Protein AF-A0A6N2RRQ9-F1 (afdb_monomer_lite)

Foldseek 3Di:
DDDPLLVVLLVVCVVVCNLVVAADPVVLVVQLVVLVVQCVVDPDPVSVVVSVVSSVSSVSNNLCSHLVDSVLSVQLVVLVVVLVVQQDCDADPVRHGDRDPPDHDDSVVSNVVSVVVVVD

Secondary structure (DSSP, 8-state):
----HHHHHHHHHHHTTHHHH---HHHHHHHHHHHHHHHTT-SSHHHHHHHHHHHHHHHHHHHHHHH--HHHHHHHHHHHHHHHHTS-S-B-TTSPBPP-TTS---HHHHHHHHHHHTT-

Radius of gyration: 16.6 Å; chains: 1; bounding box: 42×36×48 Å

pLDDT: mean 90.63, std 11.04, range [45.56, 98.56]

InterPro domains:
  IPR023292 NTP pyrophosphohydrolase-like domain superfamily [G3DSA:1.10.3420.10] (4-120)

Sequence (120 aa):
MELDIIKKVYEWNEQRGLLQKGYKKDLEASFISEELSEFLRSDNVVDDIDALIDSVIFQLGALSKILKSELAVKICFEAVLNANEQKGNKTDKSGKVIKDKSNFIEPQEVIKKVLQDKKG

Structure (mmCIF, N/CA/C/O backbone):
data_AF-A0A6N2RRQ9-F1
#
_entry.id   AF-A0A6N2RRQ9-F1
#
loop_
_atom_site.group_PDB
_atom_site.id
_atom_site.type_symbol
_atom_site.label_atom_id
_atom_site.label_alt_id
_atom_site.label_comp_id
_atom_site.label_asym_id
_atom_site.label_entity_id
_atom_site.label_seq_id
_atom_site.pdbx_PDB_ins_code
_atom_site.Cartn_x
_atom_site.Cartn_y
_atom_site.Cartn_z
_atom_site.occupancy
_atom_site.B_iso_or_equiv
_atom_site.auth_seq_id
_atom_site.auth_comp_id
_atom_site.auth_asym_id
_atom_site.auth_atom_id
_atom_site.pdbx_PDB_model_num
ATOM 1 N N . MET A 1 1 ? 6.534 21.413 -2.043 1.00 58.22 1 MET A N 1
ATOM 2 C CA . MET A 1 1 ? 5.476 20.772 -1.236 1.00 58.22 1 MET A CA 1
ATOM 3 C C . MET A 1 1 ? 5.856 19.311 -1.131 1.00 58.22 1 MET A C 1
ATOM 5 O O . MET A 1 1 ? 6.126 18.722 -2.167 1.00 58.22 1 MET A O 1
ATOM 9 N N . GLU A 1 2 ? 5.985 18.776 0.075 1.00 83.94 2 GLU A N 1
ATOM 10 C CA . GLU A 1 2 ? 6.338 17.370 0.296 1.00 83.94 2 GLU A CA 1
ATOM 11 C C . GLU A 1 2 ? 5.061 16.515 0.243 1.00 83.94 2 GLU A C 1
ATOM 13 O O . GLU A 1 2 ? 4.038 16.898 0.817 1.00 83.94 2 GLU A O 1
ATOM 18 N N . LEU A 1 3 ? 5.080 15.415 -0.515 1.00 89.62 3 LEU A N 1
ATOM 19 C CA . LEU A 1 3 ? 3.928 14.526 -0.681 1.00 89.62 3 LEU A CA 1
ATOM 20 C C . LEU A 1 3 ? 3.900 13.484 0.444 1.00 89.62 3 LEU A C 1
ATOM 22 O O . LEU A 1 3 ? 4.692 12.548 0.440 1.00 89.62 3 LEU A O 1
ATOM 26 N N . ASP A 1 4 ? 2.932 13.592 1.355 1.00 95.19 4 ASP A N 1
ATOM 27 C CA . ASP A 1 4 ? 2.594 12.515 2.296 1.00 95.19 4 ASP A CA 1
ATOM 28 C C . ASP A 1 4 ? 1.581 11.562 1.645 1.00 95.19 4 ASP A C 1
ATOM 30 O O . ASP A 1 4 ? 0.362 11.740 1.744 1.00 95.19 4 ASP A O 1
ATOM 34 N N . ILE A 1 5 ? 2.092 10.573 0.907 1.00 96.38 5 ILE A N 1
ATOM 35 C CA . ILE A 1 5 ? 1.258 9.653 0.123 1.00 96.38 5 ILE A CA 1
ATOM 36 C C . ILE A 1 5 ? 0.328 8.807 1.001 1.00 96.38 5 ILE A C 1
ATOM 38 O O . ILE A 1 5 ? -0.822 8.580 0.627 1.00 96.38 5 ILE A O 1
ATOM 42 N N . ILE A 1 6 ? 0.777 8.399 2.194 1.00 97.69 6 ILE A N 1
ATOM 43 C CA . ILE A 1 6 ? -0.039 7.599 3.117 1.00 97.69 6 ILE A CA 1
ATOM 44 C C . ILE A 1 6 ? -1.255 8.409 3.559 1.00 97.69 6 ILE A C 1
ATOM 46 O O . ILE A 1 6 ? -2.382 7.919 3.470 1.00 97.69 6 ILE A O 1
ATOM 50 N N . LYS A 1 7 ? -1.040 9.665 3.967 1.00 97.38 7 LYS A N 1
ATOM 51 C CA . LYS A 1 7 ? -2.132 10.573 4.319 1.00 97.38 7 LYS A CA 1
ATOM 52 C C . LYS A 1 7 ? -3.090 10.777 3.149 1.00 97.38 7 LYS A C 1
ATOM 54 O O . LYS A 1 7 ? -4.297 10.626 3.315 1.00 97.38 7 LYS A O 1
ATOM 59 N N . LYS A 1 8 ? -2.569 11.064 1.952 1.00 97.81 8 LYS A N 1
ATOM 60 C CA . LYS A 1 8 ? -3.401 11.320 0.766 1.00 97.81 8 LYS A CA 1
ATOM 61 C C . LYS A 1 8 ? -4.269 10.129 0.376 1.00 97.81 8 LYS A C 1
ATOM 63 O O . LYS A 1 8 ? -5.456 10.312 0.111 1.00 97.81 8 LYS A O 1
ATOM 68 N N . VAL A 1 9 ? -3.713 8.918 0.370 1.00 98.12 9 VAL A N 1
ATOM 69 C CA . VAL A 1 9 ? -4.480 7.708 0.041 1.00 98.12 9 VAL A CA 1
ATOM 70 C C . VAL A 1 9 ? -5.496 7.382 1.138 1.00 98.12 9 VAL A C 1
ATOM 72 O O . VAL A 1 9 ? -6.625 6.987 0.827 1.00 98.12 9 VAL A O 1
ATOM 75 N N . TYR A 1 10 ? -5.143 7.584 2.411 1.00 98.31 10 TYR A N 1
ATOM 76 C CA . TYR A 1 10 ? -6.076 7.404 3.522 1.00 98.31 10 TYR A CA 1
ATOM 77 C C . TYR A 1 10 ? -7.274 8.361 3.409 1.00 98.31 10 TYR A C 1
ATOM 79 O O . TYR A 1 10 ? -8.418 7.905 3.374 1.00 98.31 10 TYR A O 1
ATOM 87 N N . GLU A 1 11 ? -7.016 9.665 3.257 1.00 97.94 11 GLU A N 1
ATOM 88 C CA . GLU A 1 11 ? -8.043 10.700 3.070 1.00 97.94 11 GLU A CA 1
ATOM 89 C C . GLU A 1 11 ? -8.914 10.412 1.836 1.00 97.94 11 GLU A C 1
ATOM 91 O O . GLU A 1 11 ? -10.137 10.531 1.895 1.00 97.94 11 GLU A O 1
ATOM 96 N N . TRP A 1 12 ? -8.315 9.970 0.723 1.00 97.88 12 TRP A N 1
ATOM 97 C CA . TRP A 1 12 ? -9.047 9.619 -0.498 1.00 97.88 12 TRP A CA 1
ATOM 98 C C . TRP A 1 12 ? -10.045 8.473 -0.277 1.00 97.88 12 TRP A C 1
ATOM 100 O O . TRP A 1 12 ? -11.178 8.546 -0.771 1.00 97.88 12 TRP A O 1
ATOM 110 N N . ASN A 1 13 ? -9.651 7.445 0.488 1.00 98.25 13 ASN A N 1
ATOM 111 C CA . ASN A 1 13 ? -10.526 6.332 0.866 1.00 98.25 13 ASN A CA 1
ATOM 112 C C . ASN A 1 13 ? -11.620 6.775 1.848 1.00 98.25 13 ASN A C 1
ATOM 114 O O . ASN A 1 13 ? -12.770 6.347 1.716 1.00 98.25 13 ASN A O 1
ATOM 118 N N . GLU A 1 14 ? -11.279 7.619 2.823 1.00 97.75 14 GLU A N 1
ATOM 119 C CA . GLU A 1 14 ? -12.214 8.134 3.826 1.00 97.75 14 GLU A CA 1
ATOM 120 C C . GLU A 1 14 ? -13.312 8.992 3.188 1.00 97.75 14 GLU A C 1
ATOM 122 O O . GLU A 1 14 ? -14.498 8.714 3.368 1.00 97.75 14 GLU A O 1
ATOM 127 N N . GLN A 1 15 ? -12.928 9.964 2.358 1.00 98.00 15 GLN A N 1
ATOM 128 C CA . GLN A 1 15 ? -13.847 10.882 1.676 1.00 98.00 15 GLN A CA 1
ATOM 129 C C . GLN A 1 15 ? -14.845 10.166 0.752 1.00 98.00 15 GLN A C 1
ATOM 131 O O . GLN A 1 15 ? -15.931 10.678 0.495 1.00 98.00 15 GLN A O 1
ATOM 136 N N . ARG A 1 16 ? -14.496 8.973 0.252 1.00 97.25 16 ARG A N 1
ATOM 137 C CA . ARG A 1 16 ? -15.339 8.146 -0.634 1.00 97.25 16 ARG A CA 1
ATOM 138 C C . ARG A 1 16 ? -16.128 7.065 0.105 1.00 97.25 16 ARG A C 1
ATOM 140 O O . ARG A 1 16 ? -16.770 6.226 -0.531 1.00 97.25 16 ARG A O 1
ATOM 147 N N . GLY A 1 17 ? -16.065 7.039 1.436 1.00 97.12 17 GLY A N 1
ATOM 148 C CA . GLY A 1 17 ? -16.756 6.040 2.245 1.00 97.12 17 GLY A CA 1
ATOM 149 C C . GLY A 1 17 ? -16.203 4.616 2.080 1.00 97.12 17 GLY A C 1
ATOM 150 O O . GLY A 1 17 ? -16.910 3.638 2.337 1.00 97.12 17 GLY A O 1
ATOM 151 N N . LEU A 1 18 ? -14.968 4.460 1.586 1.00 96.75 18 LEU A N 1
ATOM 152 C CA . LEU A 1 18 ? -14.384 3.146 1.293 1.00 96.75 18 LEU A CA 1
ATOM 153 C C . LEU A 1 18 ? -13.903 2.437 2.563 1.00 96.75 18 LEU A C 1
ATOM 155 O O . LEU A 1 18 ? -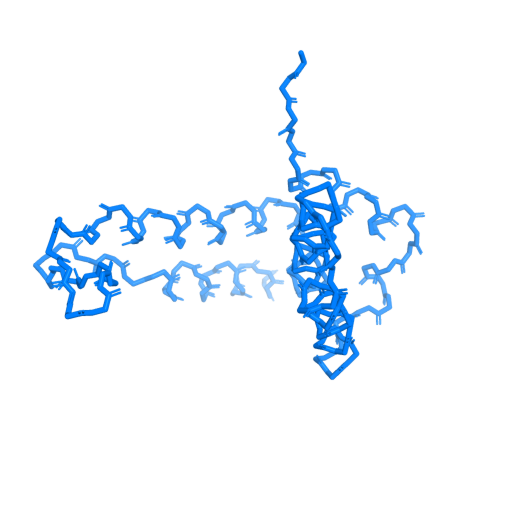13.965 1.210 2.636 1.00 96.75 18 LEU A O 1
ATOM 159 N N . LEU A 1 19 ? -13.500 3.186 3.594 1.00 96.31 19 LEU A N 1
ATOM 160 C CA . LEU A 1 19 ? -13.090 2.614 4.884 1.00 96.31 19 LEU A CA 1
ATOM 161 C C . LEU A 1 19 ? -14.247 1.872 5.582 1.00 96.31 19 LEU A C 1
ATOM 163 O O . LEU A 1 19 ? -14.039 0.855 6.249 1.00 96.31 19 LEU A O 1
ATOM 167 N N . GLN A 1 20 ? -15.478 2.356 5.400 1.00 93.94 20 GLN A N 1
ATOM 168 C CA . GLN A 1 20 ? -16.708 1.809 5.973 1.00 93.94 20 GLN A CA 1
ATOM 169 C C . GLN A 1 20 ? -17.170 0.554 5.227 1.00 93.94 20 GLN A C 1
ATOM 171 O O . GLN A 1 20 ? -17.693 -0.364 5.855 1.00 93.94 20 GLN A O 1
ATOM 176 N N . LYS A 1 21 ? -16.912 0.471 3.912 1.00 93.56 21 LYS A N 1
ATOM 177 C CA . LYS A 1 21 ? -17.144 -0.748 3.112 1.00 93.56 21 LYS A CA 1
ATOM 178 C C . LYS A 1 21 ? -16.267 -1.924 3.561 1.00 93.56 21 LYS A C 1
ATOM 180 O O . LYS A 1 21 ? -16.622 -3.075 3.308 1.00 93.56 21 LYS A O 1
ATOM 185 N N . GLY A 1 22 ? -15.176 -1.629 4.271 1.00 90.88 22 GLY A N 1
ATOM 186 C CA . GLY A 1 22 ? -14.295 -2.611 4.887 1.00 90.88 22 GLY A CA 1
ATOM 187 C C . GLY A 1 22 ? -13.338 -3.275 3.900 1.00 90.88 22 GLY A C 1
ATOM 188 O O . GLY A 1 22 ? -13.419 -3.094 2.689 1.00 90.88 22 GLY A O 1
ATOM 189 N N . TYR A 1 23 ? -12.404 -4.047 4.449 1.00 97.12 23 TYR A N 1
ATOM 190 C CA . TYR A 1 23 ? -11.429 -4.809 3.678 1.00 97.12 23 TYR A CA 1
ATOM 191 C C . TYR A 1 23 ? -12.031 -6.127 3.176 1.00 97.12 23 TYR A C 1
ATOM 193 O O . TYR A 1 23 ? -12.577 -6.903 3.963 1.00 97.12 23 TYR A O 1
ATOM 201 N N . LYS A 1 24 ? -11.884 -6.403 1.877 1.00 97.69 24 LYS A N 1
ATOM 202 C CA . LYS A 1 24 ? -12.230 -7.689 1.256 1.00 97.69 24 LYS A CA 1
ATOM 203 C C . LYS A 1 24 ? -11.033 -8.197 0.466 1.00 97.69 24 LYS A C 1
ATOM 205 O O . LYS A 1 24 ? -10.765 -7.688 -0.616 1.00 97.69 24 LYS A O 1
ATOM 210 N N . LYS A 1 25 ? -10.331 -9.197 1.006 1.00 97.88 25 LYS A N 1
ATOM 211 C CA . LYS A 1 25 ? -9.054 -9.692 0.467 1.00 97.88 25 LYS A CA 1
ATOM 212 C C . LYS A 1 25 ? -9.084 -9.937 -1.042 1.00 97.88 25 LYS A C 1
ATOM 214 O O . LYS A 1 25 ? -8.215 -9.424 -1.733 1.00 97.88 25 LYS A O 1
ATOM 219 N N . ASP A 1 26 ? -10.083 -10.666 -1.531 1.00 98.12 26 ASP A N 1
ATOM 220 C CA . ASP A 1 26 ? -10.157 -11.048 -2.947 1.00 98.12 26 ASP A CA 1
ATOM 221 C C . ASP A 1 26 ? -10.377 -9.836 -3.859 1.00 98.12 26 ASP A C 1
ATOM 223 O O . ASP A 1 26 ? -9.787 -9.750 -4.930 1.00 98.12 26 ASP A O 1
ATOM 227 N N . LEU A 1 27 ? -11.167 -8.859 -3.402 1.00 97.56 27 LEU A N 1
ATOM 228 C CA . LEU A 1 27 ? -11.432 -7.635 -4.152 1.00 97.56 27 LEU A CA 1
ATOM 229 C C . LEU A 1 27 ? -10.190 -6.736 -4.203 1.00 97.56 27 LEU A C 1
ATOM 231 O O . LEU A 1 27 ? -9.796 -6.295 -5.276 1.00 97.56 27 LEU A O 1
ATOM 235 N N . GLU A 1 28 ? -9.530 -6.513 -3.064 1.00 98.25 28 GLU A N 1
ATOM 236 C CA . GLU A 1 28 ? -8.296 -5.717 -3.038 1.00 98.25 28 GLU A CA 1
ATOM 237 C C . GLU A 1 28 ? -7.181 -6.386 -3.857 1.00 98.25 28 GLU A C 1
ATOM 239 O O . GLU A 1 28 ? -6.457 -5.711 -4.582 1.00 98.25 28 GLU A O 1
ATOM 244 N N . ALA A 1 29 ? -7.068 -7.718 -3.788 1.00 98.25 29 ALA A N 1
ATOM 245 C CA . ALA A 1 29 ? -6.121 -8.470 -4.604 1.00 98.25 29 ALA A CA 1
ATOM 246 C C . ALA A 1 29 ? -6.437 -8.360 -6.102 1.00 98.25 29 ALA A C 1
ATOM 248 O O . ALA A 1 29 ? -5.504 -8.297 -6.900 1.00 98.25 29 ALA A O 1
ATOM 249 N N . SER A 1 30 ? -7.720 -8.314 -6.482 1.00 98.44 30 SER A N 1
ATOM 250 C CA . SER A 1 30 ? -8.116 -8.141 -7.882 1.00 98.44 30 SER A CA 1
ATOM 251 C C . SER A 1 30 ? -7.686 -6.786 -8.443 1.00 98.44 30 SER A C 1
ATOM 253 O O . SER A 1 30 ? -7.074 -6.776 -9.502 1.00 98.44 30 SER A O 1
ATOM 255 N N . PHE A 1 31 ? -7.870 -5.690 -7.695 1.00 98.25 31 PHE A N 1
ATOM 256 C CA . PHE A 1 31 ? -7.412 -4.360 -8.120 1.00 98.25 31 PHE A CA 1
ATOM 257 C C . PHE A 1 31 ? -5.890 -4.312 -8.265 1.00 98.25 31 PHE A C 1
ATOM 259 O O . PHE A 1 31 ? -5.372 -3.927 -9.297 1.00 98.25 31 PHE A O 1
ATOM 266 N N . ILE A 1 32 ? -5.142 -4.822 -7.282 1.00 98.44 32 ILE A N 1
ATOM 267 C CA . ILE A 1 32 ? -3.670 -4.851 -7.366 1.00 98.44 32 ILE A CA 1
ATOM 268 C C . ILE A 1 32 ? -3.184 -5.716 -8.546 1.00 98.44 32 ILE A C 1
ATOM 270 O O . ILE A 1 32 ? -2.153 -5.423 -9.151 1.00 98.44 32 ILE A O 1
ATOM 274 N N . SER A 1 33 ? -3.909 -6.793 -8.865 1.00 98.38 33 SER A N 1
ATOM 275 C CA . SER A 1 33 ? -3.587 -7.661 -10.004 1.00 98.38 33 SER A CA 1
ATOM 276 C C . SER A 1 33 ? -3.909 -7.007 -11.349 1.00 98.38 33 SER A C 1
ATOM 278 O O . SER A 1 33 ? -3.234 -7.309 -12.330 1.00 98.38 33 SER A O 1
ATOM 280 N N . GLU A 1 34 ? -4.917 -6.135 -11.398 1.00 98.44 34 GLU A N 1
ATOM 281 C CA . GLU A 1 34 ? -5.242 -5.304 -12.560 1.00 98.44 34 GLU A CA 1
ATOM 282 C C . GLU A 1 34 ? -4.067 -4.375 -12.880 1.00 98.44 34 GLU A C 1
ATOM 284 O O . GLU A 1 34 ? -3.504 -4.500 -13.966 1.00 98.44 34 GLU A O 1
ATOM 289 N N . GLU A 1 35 ? -3.571 -3.619 -11.895 1.00 98.56 35 GLU A N 1
ATOM 290 C CA . GLU A 1 35 ? -2.410 -2.726 -12.072 1.00 98.56 35 GLU A CA 1
ATOM 291 C C . GLU A 1 3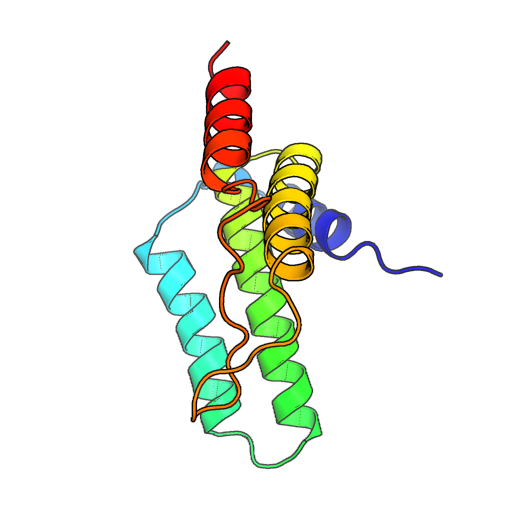5 ? -1.139 -3.479 -12.492 1.00 98.56 35 GLU A C 1
ATOM 293 O O . GLU A 1 35 ? -0.383 -3.050 -13.361 1.00 98.56 35 GLU A O 1
ATOM 298 N N . LEU A 1 36 ? -0.898 -4.664 -11.914 1.00 98.25 36 LEU A N 1
ATOM 299 C CA . LEU A 1 36 ? 0.225 -5.509 -12.331 1.00 98.25 36 LEU A CA 1
ATOM 300 C C . LEU A 1 36 ? 0.063 -5.991 -13.779 1.00 98.25 36 LEU A C 1
ATOM 302 O O . LEU A 1 36 ? 1.042 -6.099 -14.514 1.00 98.25 36 LEU A O 1
ATOM 306 N N . SER A 1 37 ? -1.161 -6.319 -14.187 1.00 98.44 37 SER A N 1
ATOM 307 C CA . SER A 1 37 ? -1.457 -6.721 -15.558 1.00 98.44 37 SER A CA 1
ATOM 308 C C . SER A 1 37 ? -1.245 -5.567 -16.534 1.00 98.44 37 SER A C 1
ATOM 310 O O . SER A 1 37 ? -0.787 -5.810 -17.647 1.00 98.44 37 SER A O 1
ATOM 312 N N . GLU A 1 38 ? -1.584 -4.337 -16.150 1.00 98.00 38 GLU A N 1
ATOM 313 C CA . GLU A 1 38 ? -1.302 -3.133 -16.940 1.00 98.00 38 GLU A CA 1
ATOM 314 C C . GLU A 1 38 ? 0.200 -2.889 -17.069 1.00 98.00 38 GLU A C 1
ATOM 316 O O . GLU A 1 38 ? 0.687 -2.768 -18.189 1.00 98.00 38 GLU A O 1
ATOM 321 N N . PHE A 1 39 ? 0.951 -2.986 -15.969 1.00 98.38 39 PHE A N 1
ATOM 322 C CA . PHE A 1 39 ? 2.413 -2.888 -15.990 1.00 98.38 39 PHE A CA 1
ATOM 323 C C . PHE A 1 39 ? 3.076 -3.938 -16.897 1.00 98.38 39 PHE A C 1
ATOM 325 O O . PHE A 1 39 ? 4.066 -3.665 -17.558 1.00 98.38 39 PHE A O 1
ATOM 332 N N . LEU A 1 40 ? 2.547 -5.161 -16.963 1.00 98.31 40 LEU A N 1
ATOM 333 C CA . LEU A 1 40 ? 3.095 -6.202 -17.845 1.00 98.31 40 LEU A CA 1
ATOM 334 C C . LEU A 1 40 ? 2.766 -5.989 -19.333 1.00 98.31 40 LEU A C 1
ATOM 336 O O . LEU A 1 40 ? 3.341 -6.673 -20.181 1.00 98.31 40 LEU A O 1
ATOM 340 N N . ARG A 1 41 ? 1.806 -5.112 -19.643 1.00 97.81 41 ARG A N 1
ATOM 341 C CA . ARG A 1 41 ? 1.299 -4.833 -20.996 1.00 97.81 41 ARG A CA 1
ATOM 342 C C . ARG A 1 41 ? 1.651 -3.426 -21.487 1.00 97.81 41 ARG A C 1
ATOM 344 O O . ARG A 1 41 ? 1.217 -3.071 -22.578 1.00 97.81 41 ARG A O 1
ATOM 351 N N . SER A 1 42 ? 2.374 -2.642 -20.696 1.00 97.06 42 SER A N 1
ATOM 352 C CA . SER A 1 42 ? 2.806 -1.290 -21.041 1.00 97.06 42 SER A CA 1
ATOM 353 C C . SER A 1 42 ? 3.711 -1.291 -22.278 1.00 97.06 42 SER A C 1
ATOM 355 O O . SER A 1 42 ? 4.535 -2.186 -22.483 1.00 97.06 42 SER A O 1
ATOM 357 N N . ASP A 1 43 ? 3.573 -0.256 -23.108 1.00 96.81 43 ASP A N 1
ATOM 358 C CA . ASP A 1 43 ? 4.374 -0.101 -24.330 1.00 96.81 43 ASP A CA 1
ATOM 359 C C . ASP A 1 43 ? 5.570 0.843 -24.125 1.00 96.81 43 ASP A C 1
ATOM 361 O O . ASP A 1 43 ? 6.478 0.915 -24.961 1.00 96.81 43 ASP A O 1
ATOM 365 N N . ASN A 1 44 ? 5.569 1.620 -23.037 1.00 97.56 44 ASN A N 1
ATOM 366 C CA . ASN A 1 44 ? 6.589 2.621 -22.760 1.00 97.56 44 ASN A CA 1
ATOM 367 C C . ASN A 1 44 ? 6.743 2.917 -21.255 1.00 97.56 44 ASN A C 1
ATOM 369 O O . ASN A 1 44 ? 5.905 2.569 -20.430 1.00 97.56 44 ASN A O 1
ATOM 373 N N . VAL A 1 45 ? 7.818 3.635 -20.917 1.00 98.25 45 VAL A N 1
ATOM 374 C CA . VAL A 1 45 ? 8.185 3.950 -19.526 1.00 98.25 45 VAL A CA 1
ATOM 375 C C . VAL A 1 45 ? 7.185 4.858 -18.802 1.00 98.25 45 VAL A C 1
ATOM 377 O O . VAL A 1 45 ? 7.156 4.876 -17.576 1.00 98.25 45 VAL A O 1
ATOM 380 N N . VAL A 1 46 ? 6.392 5.654 -19.525 1.00 98.38 46 VAL A N 1
ATOM 381 C CA . VAL A 1 46 ? 5.364 6.497 -18.897 1.00 98.38 46 VAL A CA 1
ATOM 382 C C . VAL A 1 46 ? 4.248 5.607 -18.363 1.00 98.38 46 VAL A C 1
ATOM 384 O O . VAL A 1 46 ? 3.878 5.750 -17.202 1.00 98.38 46 VAL A O 1
ATOM 387 N N . ASP A 1 47 ? 3.804 4.644 -19.168 1.00 98.12 47 ASP A N 1
ATOM 388 C CA . ASP A 1 47 ? 2.790 3.663 -18.773 1.00 98.12 47 ASP A CA 1
ATOM 389 C C . ASP A 1 47 ? 3.309 2.759 -17.638 1.00 98.12 47 ASP A C 1
ATOM 391 O O . ASP A 1 47 ? 2.567 2.438 -16.712 1.00 98.12 47 ASP A O 1
ATOM 395 N N . ASP A 1 48 ? 4.606 2.412 -17.651 1.00 98.50 48 ASP A N 1
ATOM 396 C CA . ASP A 1 48 ? 5.241 1.692 -16.537 1.00 98.50 48 ASP A CA 1
ATOM 397 C C . ASP A 1 48 ? 5.108 2.456 -15.216 1.00 98.50 48 ASP A C 1
ATOM 399 O O . ASP A 1 48 ? 4.770 1.885 -14.178 1.00 98.50 48 ASP A O 1
ATOM 403 N N . ILE A 1 49 ? 5.424 3.753 -15.244 1.00 98.50 49 ILE A N 1
ATOM 404 C CA . ILE A 1 49 ? 5.394 4.612 -14.059 1.00 98.50 49 ILE A CA 1
ATOM 405 C C . ILE A 1 49 ? 3.962 4.739 -13.531 1.00 98.50 49 ILE A C 1
ATOM 407 O O . ILE A 1 49 ? 3.771 4.668 -12.317 1.00 98.50 49 ILE A O 1
ATOM 411 N N . ASP A 1 50 ? 2.985 4.905 -14.422 1.00 98.38 50 ASP A N 1
ATOM 412 C CA . ASP A 1 50 ? 1.567 5.041 -14.079 1.00 98.38 50 ASP A CA 1
ATOM 413 C C . ASP A 1 50 ? 1.045 3.784 -13.368 1.00 98.38 50 ASP A C 1
ATOM 415 O O . ASP A 1 50 ? 0.679 3.847 -12.192 1.00 98.38 50 ASP A O 1
ATOM 419 N N . ALA A 1 51 ? 1.180 2.616 -14.003 1.00 98.38 51 ALA A N 1
ATOM 420 C CA . ALA A 1 51 ? 0.708 1.344 -13.454 1.00 98.38 51 ALA A CA 1
ATOM 421 C C . ALA A 1 51 ? 1.399 0.973 -12.125 1.00 98.38 51 ALA A C 1
ATOM 423 O O . ALA A 1 51 ? 0.784 0.431 -11.199 1.00 98.38 51 ALA A O 1
ATOM 424 N N . LEU A 1 52 ? 2.694 1.284 -11.977 1.00 98.44 52 LEU A N 1
ATOM 425 C CA . LEU A 1 52 ? 3.405 1.068 -10.712 1.00 98.44 52 LEU A CA 1
ATOM 426 C C . LEU A 1 52 ? 2.885 1.983 -9.595 1.00 98.44 52 LEU A C 1
ATOM 428 O O . LEU A 1 52 ? 2.749 1.531 -8.452 1.00 98.44 52 LEU A O 1
ATOM 432 N N . ILE A 1 53 ? 2.600 3.254 -9.895 1.00 98.19 53 ILE A N 1
ATOM 433 C CA . ILE A 1 53 ? 2.053 4.205 -8.919 1.00 98.19 53 ILE A CA 1
ATOM 434 C C . ILE A 1 53 ? 0.624 3.817 -8.533 1.00 98.19 53 ILE A C 1
ATOM 436 O O . ILE A 1 53 ? 0.316 3.796 -7.335 1.00 98.19 53 ILE A O 1
ATOM 440 N N . ASP A 1 54 ? -0.220 3.441 -9.491 1.00 98.25 54 ASP A N 1
ATOM 441 C CA . ASP A 1 54 ? -1.584 2.991 -9.213 1.00 98.25 54 ASP A CA 1
ATOM 442 C C . ASP A 1 54 ? -1.589 1.729 -8.348 1.00 98.25 54 ASP A C 1
ATOM 444 O O . ASP A 1 54 ? -2.294 1.664 -7.332 1.00 98.25 54 ASP A O 1
ATOM 448 N N . SER A 1 55 ? -0.676 0.786 -8.608 1.00 98.38 55 SER A N 1
ATOM 449 C CA . SER A 1 55 ? -0.484 -0.376 -7.735 1.00 98.38 55 SER A CA 1
ATOM 450 C C . SER A 1 55 ? -0.162 0.027 -6.290 1.00 98.38 55 SER A C 1
ATOM 452 O O . SER A 1 55 ? -0.733 -0.529 -5.344 1.00 98.38 55 SER A O 1
ATOM 454 N N . VAL A 1 56 ? 0.704 1.028 -6.083 1.00 98.12 56 VAL A N 1
ATOM 455 C CA . VAL A 1 56 ? 1.009 1.565 -4.743 1.00 98.12 56 VAL A CA 1
ATOM 456 C C . VAL A 1 56 ? -0.234 2.187 -4.100 1.00 98.12 56 VAL A C 1
ATOM 458 O O . VAL A 1 56 ? -0.487 1.953 -2.913 1.00 98.12 56 VAL A O 1
ATOM 461 N N . ILE A 1 57 ? -1.040 2.936 -4.857 1.00 98.19 57 ILE A N 1
ATOM 462 C CA . ILE A 1 57 ? -2.284 3.545 -4.367 1.00 98.19 57 ILE A CA 1
ATOM 463 C C . ILE A 1 57 ? -3.264 2.464 -3.890 1.00 98.19 57 ILE A C 1
ATOM 465 O O . ILE A 1 57 ? -3.791 2.572 -2.775 1.00 98.19 57 ILE A O 1
ATOM 469 N N . PHE A 1 58 ? -3.471 1.392 -4.659 1.00 98.25 58 PHE A N 1
ATOM 470 C CA . PHE A 1 58 ? -4.363 0.298 -4.258 1.00 98.25 58 PHE A CA 1
ATOM 471 C C . PHE A 1 58 ? -3.832 -0.495 -3.060 1.00 98.25 58 PHE A C 1
ATOM 473 O O . PHE A 1 58 ? -4.602 -0.822 -2.151 1.00 98.25 58 PHE A O 1
ATOM 480 N N . GLN A 1 59 ? -2.520 -0.731 -2.978 1.00 98.38 59 GLN A N 1
ATOM 481 C CA . GLN A 1 59 ? -1.896 -1.375 -1.817 1.00 98.38 59 GLN A CA 1
ATOM 482 C C . GLN A 1 59 ? -2.067 -0.539 -0.536 1.00 98.38 59 GLN A C 1
ATOM 484 O O . GLN A 1 59 ? -2.475 -1.063 0.507 1.00 98.38 59 GLN A O 1
ATOM 489 N N . LEU A 1 60 ? -1.825 0.774 -0.607 1.00 98.25 60 LEU A N 1
ATOM 490 C CA . LEU A 1 60 ? -2.046 1.699 0.510 1.00 98.25 60 LEU A CA 1
ATOM 491 C C . LEU A 1 60 ? -3.534 1.829 0.867 1.00 98.25 60 LEU A C 1
ATOM 493 O O . LEU A 1 60 ? -3.885 1.930 2.047 1.00 98.25 60 LEU A O 1
ATOM 497 N N . GLY A 1 61 ? -4.428 1.774 -0.122 1.00 98.00 61 GLY A N 1
ATOM 498 C CA . GLY A 1 61 ? -5.873 1.747 0.089 1.00 98.00 61 GLY A CA 1
ATOM 499 C C . GLY A 1 61 ? -6.325 0.491 0.837 1.00 98.00 61 GLY A C 1
ATOM 500 O O . GLY A 1 61 ? -7.093 0.582 1.798 1.00 98.00 61 GLY A O 1
ATOM 501 N N . ALA A 1 62 ? -5.799 -0.677 0.466 1.00 98.25 62 ALA A N 1
ATOM 502 C CA . ALA A 1 62 ? -6.057 -1.933 1.162 1.00 98.25 62 ALA A CA 1
ATOM 503 C C . ALA A 1 62 ? -5.571 -1.883 2.622 1.00 98.25 62 ALA A C 1
ATOM 505 O O . ALA A 1 62 ? -6.333 -2.214 3.535 1.00 98.25 62 ALA A O 1
ATOM 506 N N . LEU A 1 63 ? -4.348 -1.388 2.862 1.00 97.50 63 LEU A N 1
ATOM 507 C CA . LEU A 1 63 ? -3.816 -1.168 4.215 1.00 97.50 63 LEU A CA 1
ATOM 508 C C . LEU A 1 63 ? -4.704 -0.221 5.026 1.00 97.50 63 LEU A C 1
ATOM 510 O O . LEU A 1 63 ? -5.030 -0.514 6.177 1.00 97.50 63 LEU A O 1
ATOM 514 N N . SER A 1 64 ? -5.159 0.872 4.415 1.00 97.69 64 SER A N 1
ATOM 515 C CA . SER A 1 64 ? -6.052 1.846 5.049 1.00 97.69 64 SER A CA 1
ATOM 516 C C . SER A 1 64 ? -7.380 1.217 5.480 1.00 97.69 64 SER A C 1
ATOM 518 O O . SER A 1 64 ? -7.867 1.511 6.570 1.00 97.69 64 SER A O 1
ATOM 520 N N . LYS A 1 65 ? -7.952 0.298 4.690 1.00 97.44 65 LYS A N 1
ATOM 521 C CA . LYS A 1 65 ? -9.200 -0.414 5.034 1.00 97.44 65 LYS A CA 1
ATOM 522 C C . LYS A 1 65 ? -9.010 -1.471 6.125 1.00 97.44 65 LYS A C 1
ATOM 524 O O . LYS A 1 65 ? -9.924 -1.672 6.926 1.00 97.44 65 LYS A O 1
ATOM 529 N N . ILE A 1 66 ? -7.850 -2.134 6.170 1.00 96.25 66 ILE A N 1
ATOM 530 C CA . ILE A 1 66 ? -7.484 -3.070 7.249 1.00 96.25 66 ILE A CA 1
ATOM 531 C C . ILE A 1 66 ? -7.307 -2.299 8.558 1.00 96.25 66 ILE A C 1
ATOM 533 O O . ILE A 1 66 ? -7.879 -2.655 9.588 1.00 96.25 66 ILE A O 1
ATOM 537 N N . LEU A 1 67 ? -6.507 -1.234 8.510 1.00 95.75 67 LEU A N 1
ATOM 538 C CA . LEU A 1 67 ? -6.021 -0.543 9.695 1.00 95.75 67 LEU A CA 1
ATOM 539 C C . LEU A 1 67 ? -6.941 0.580 10.155 1.00 95.75 67 LEU A C 1
ATOM 541 O O . LEU A 1 67 ? -6.850 0.956 11.316 1.00 95.75 67 LEU A O 1
ATOM 545 N N . LYS A 1 68 ? -7.822 1.118 9.301 1.00 95.00 68 LYS A N 1
ATOM 546 C CA . LYS A 1 68 ? -8.789 2.194 9.606 1.00 95.00 68 LYS A CA 1
ATOM 547 C C . LYS A 1 68 ? -8.193 3.325 10.460 1.00 95.00 68 LYS A C 1
ATOM 549 O O . LYS A 1 68 ? -8.790 3.744 11.449 1.00 95.00 68 LYS A O 1
ATOM 554 N N . SER A 1 69 ? -6.940 3.681 10.190 1.00 95.81 69 SER A N 1
ATOM 555 C CA . SER A 1 69 ? -6.198 4.744 10.866 1.00 95.81 69 SER A CA 1
ATOM 556 C C . SER A 1 69 ? -4.947 5.064 10.057 1.00 95.81 69 SER A C 1
ATOM 558 O O . SER A 1 69 ? -4.107 4.187 9.859 1.00 95.81 69 SER A O 1
ATOM 560 N N . GLU A 1 70 ? -4.812 6.319 9.632 1.00 96.62 70 GLU A N 1
ATOM 561 C CA . GLU A 1 70 ? -3.615 6.832 8.956 1.00 96.62 70 GLU A CA 1
ATOM 562 C C . GLU A 1 70 ? -2.348 6.560 9.782 1.00 96.62 70 GLU A C 1
ATOM 564 O O . GLU A 1 70 ? -1.364 6.031 9.269 1.00 96.62 70 GLU A O 1
ATOM 569 N N . LEU A 1 71 ? -2.393 6.854 11.087 1.00 96.38 71 LEU A N 1
ATOM 570 C CA . LEU A 1 71 ? -1.265 6.646 11.995 1.00 96.38 71 LEU A CA 1
ATOM 571 C C . LEU A 1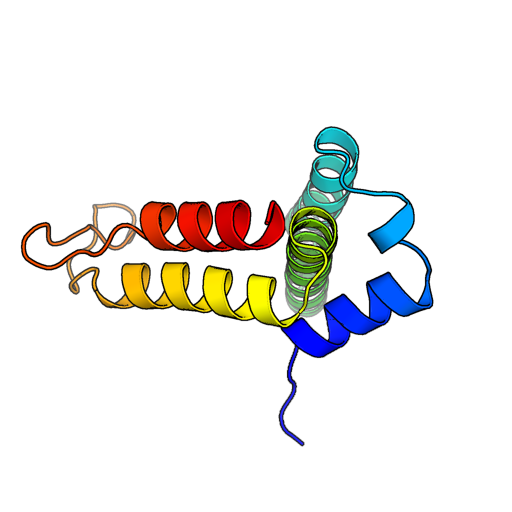 71 ? -0.860 5.169 12.074 1.00 96.38 71 LEU A C 1
ATOM 573 O O . LEU A 1 71 ? 0.324 4.852 12.017 1.00 96.38 71 LEU A O 1
ATOM 577 N N . ALA A 1 72 ? -1.830 4.256 12.157 1.00 96.44 72 ALA A N 1
ATOM 578 C CA . ALA A 1 72 ? -1.545 2.824 12.167 1.00 96.44 72 ALA A CA 1
ATOM 579 C C . ALA A 1 72 ? -0.886 2.358 10.857 1.00 96.44 72 ALA A C 1
ATOM 581 O O . ALA A 1 72 ? 0.023 1.527 10.902 1.00 96.44 72 ALA A O 1
ATOM 582 N N . VAL A 1 73 ? -1.310 2.902 9.704 1.00 97.06 73 VAL A N 1
ATOM 583 C CA . VAL A 1 73 ? -0.665 2.629 8.406 1.00 97.06 73 VAL A CA 1
ATOM 584 C C . VAL A 1 73 ? 0.789 3.096 8.440 1.00 97.06 73 VAL A C 1
ATOM 586 O O . VAL A 1 73 ? 1.670 2.300 8.124 1.00 97.06 73 VAL A O 1
ATOM 589 N N . LYS A 1 74 ? 1.049 4.331 8.892 1.00 97.12 74 LYS A N 1
ATOM 590 C CA . LYS A 1 74 ? 2.407 4.887 9.016 1.00 97.12 74 LYS A CA 1
ATOM 591 C C . LYS A 1 74 ? 3.304 4.027 9.907 1.00 97.12 74 LYS A C 1
ATOM 593 O O . LYS A 1 74 ? 4.373 3.627 9.461 1.00 97.12 74 LYS A O 1
ATOM 598 N N . ILE A 1 75 ? 2.834 3.653 11.100 1.00 95.44 75 ILE A N 1
ATOM 599 C CA . ILE A 1 75 ? 3.591 2.808 12.041 1.00 95.44 75 ILE A CA 1
ATOM 600 C C . ILE A 1 75 ? 3.933 1.448 11.419 1.00 95.44 75 ILE A C 1
ATOM 602 O O . ILE A 1 75 ? 5.062 0.978 11.538 1.00 95.44 75 ILE A O 1
ATOM 606 N N . CYS A 1 76 ? 2.976 0.798 10.746 1.00 95.50 76 CYS A N 1
ATOM 607 C CA . CYS A 1 76 ? 3.235 -0.496 10.110 1.00 95.50 76 CYS A CA 1
ATOM 608 C C . CYS A 1 76 ? 4.222 -0.369 8.942 1.00 95.50 76 CYS A C 1
ATOM 610 O O . CYS A 1 76 ? 5.086 -1.231 8.779 1.00 95.50 76 CYS A O 1
ATOM 612 N N . PHE A 1 77 ? 4.102 0.693 8.141 1.00 94.19 77 PHE A N 1
ATOM 613 C CA . PHE A 1 77 ? 4.994 0.953 7.014 1.00 94.19 77 PHE A CA 1
ATOM 614 C C . PHE A 1 77 ? 6.426 1.203 7.499 1.00 94.19 77 PHE A C 1
ATOM 616 O O . PHE A 1 77 ? 7.357 0.547 7.038 1.00 94.19 77 PHE A O 1
ATOM 623 N N . GLU A 1 78 ? 6.587 2.071 8.498 1.00 93.06 78 GLU A N 1
ATOM 624 C CA . GLU A 1 78 ? 7.869 2.374 9.133 1.00 93.06 78 GLU A CA 1
ATOM 625 C C . GLU A 1 78 ? 8.493 1.129 9.775 1.00 93.06 78 GLU A C 1
ATOM 627 O O . GLU A 1 78 ? 9.675 0.866 9.583 1.00 93.06 78 GLU A O 1
ATOM 632 N N . ALA A 1 79 ? 7.707 0.290 10.458 1.00 91.81 79 ALA A N 1
ATOM 633 C CA . ALA A 1 79 ? 8.215 -0.955 11.031 1.00 91.81 79 ALA A CA 1
ATOM 634 C C . ALA A 1 79 ? 8.804 -1.894 9.963 1.00 91.81 79 ALA A C 1
ATOM 636 O O . ALA A 1 79 ? 9.869 -2.480 10.168 1.00 91.81 79 ALA A O 1
ATOM 637 N N . VAL A 1 80 ? 8.128 -2.038 8.818 1.00 91.88 80 VAL A N 1
ATOM 638 C CA . VAL A 1 80 ? 8.609 -2.873 7.706 1.00 91.88 80 VAL A CA 1
ATOM 639 C C . VAL A 1 80 ? 9.826 -2.247 7.020 1.00 91.88 80 VAL A C 1
ATOM 641 O O . VAL A 1 80 ? 10.755 -2.980 6.675 1.00 91.88 80 VAL A O 1
ATOM 644 N N . LEU A 1 81 ? 9.855 -0.921 6.849 1.00 89.81 81 LEU A N 1
ATOM 645 C CA . LEU A 1 81 ? 11.018 -0.204 6.319 1.00 89.81 81 LEU A CA 1
ATOM 646 C C . LEU A 1 81 ? 12.235 -0.362 7.230 1.00 89.81 81 LEU A C 1
ATOM 648 O O . LEU A 1 81 ? 13.260 -0.849 6.767 1.00 89.81 81 LEU A O 1
ATOM 652 N N . ASN A 1 82 ? 12.097 -0.081 8.525 1.00 87.25 82 ASN A N 1
ATOM 653 C CA . ASN A 1 82 ? 13.173 -0.223 9.507 1.00 87.25 82 ASN A CA 1
ATOM 654 C C . ASN A 1 82 ? 13.716 -1.657 9.536 1.00 87.25 82 ASN A C 1
ATOM 656 O O . ASN A 1 82 ? 14.925 -1.874 9.584 1.00 87.25 82 ASN A O 1
ATOM 660 N N . ALA A 1 83 ? 12.834 -2.658 9.446 1.00 86.00 83 ALA A N 1
ATOM 661 C CA . ALA A 1 83 ? 13.257 -4.047 9.326 1.00 86.00 83 ALA A CA 1
ATOM 662 C C . ALA A 1 83 ? 14.036 -4.300 8.022 1.00 86.00 83 ALA A C 1
ATOM 664 O O . ALA A 1 83 ? 15.017 -5.037 8.025 1.00 86.00 83 ALA A O 1
ATOM 665 N N . ASN A 1 84 ? 13.634 -3.704 6.896 1.00 83.50 84 ASN A N 1
ATOM 666 C CA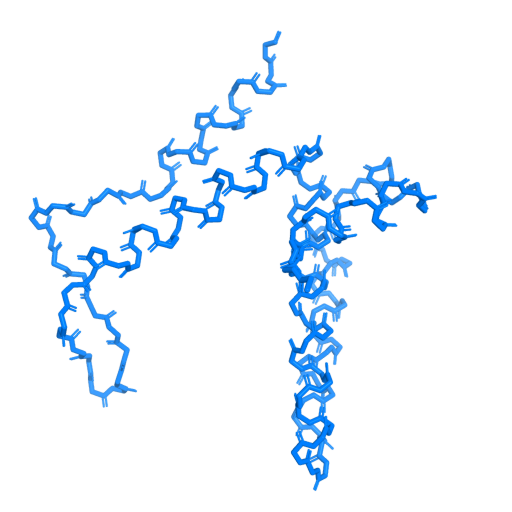 . ASN A 1 84 ? 14.375 -3.809 5.638 1.00 83.50 84 ASN A CA 1
ATOM 667 C C . ASN A 1 84 ? 15.739 -3.106 5.692 1.00 83.50 84 ASN A C 1
ATOM 669 O O . ASN A 1 84 ? 16.699 -3.682 5.195 1.00 83.50 84 ASN A O 1
ATOM 673 N N . GLU A 1 85 ? 15.845 -1.935 6.318 1.00 83.31 85 GLU A N 1
ATOM 674 C CA . GLU A 1 85 ? 17.107 -1.196 6.490 1.00 83.31 85 GLU A CA 1
ATOM 675 C C . GLU A 1 85 ? 18.100 -1.925 7.405 1.00 83.31 85 GLU A C 1
ATOM 677 O O . GLU A 1 85 ? 19.310 -1.845 7.212 1.00 83.31 85 GLU A O 1
ATOM 682 N N . GLN A 1 86 ? 17.601 -2.703 8.368 1.00 78.69 86 GLN A N 1
ATOM 683 C CA . GLN A 1 86 ? 18.427 -3.582 9.201 1.00 78.69 86 GLN A CA 1
ATOM 684 C C . GLN A 1 86 ? 18.964 -4.804 8.443 1.00 78.69 86 GLN A C 1
ATOM 686 O O . GLN A 1 86 ? 19.854 -5.499 8.944 1.00 78.69 86 GLN A O 1
ATOM 691 N N . LYS A 1 87 ? 18.442 -5.116 7.248 1.00 74.50 87 LYS A N 1
ATOM 692 C CA . LYS A 1 87 ? 19.042 -6.157 6.409 1.00 74.50 87 LYS A CA 1
ATOM 693 C C . LYS A 1 87 ? 20.373 -5.613 5.898 1.00 74.50 87 LYS A C 1
ATOM 695 O O . LYS A 1 87 ? 20.402 -4.650 5.143 1.00 74.50 87 LYS A O 1
ATOM 700 N N . GLY A 1 88 ? 21.476 -6.220 6.336 1.00 69.44 88 GLY A N 1
ATOM 701 C CA . GLY A 1 88 ? 22.812 -5.817 5.899 1.00 69.44 88 GLY A CA 1
ATOM 702 C C . GLY A 1 88 ? 22.992 -5.916 4.378 1.00 69.44 88 GLY A C 1
ATOM 703 O O . GLY A 1 88 ? 22.162 -6.463 3.666 1.00 69.44 88 GLY A O 1
ATOM 704 N N . ASN A 1 89 ? 24.134 -5.468 3.861 1.00 73.06 89 ASN A N 1
ATOM 705 C CA . ASN A 1 89 ? 24.361 -5.304 2.413 1.00 73.06 89 ASN A CA 1
ATOM 706 C C . ASN A 1 89 ? 24.547 -6.606 1.611 1.00 73.06 89 ASN A C 1
ATOM 708 O O . ASN A 1 89 ? 24.940 -6.569 0.445 1.00 73.06 89 ASN A O 1
ATOM 712 N N . LYS A 1 90 ? 24.337 -7.774 2.223 1.00 75.88 90 LYS A N 1
ATOM 713 C CA . LYS A 1 90 ? 24.488 -9.049 1.519 1.00 75.88 90 LYS A CA 1
ATOM 714 C C . LYS A 1 90 ? 23.252 -9.290 0.664 1.00 75.88 90 LYS A C 1
ATOM 716 O O . LYS A 1 90 ? 22.129 -9.192 1.151 1.00 75.88 90 LYS A O 1
ATOM 721 N N . THR A 1 91 ? 23.467 -9.664 -0.587 1.00 79.38 91 THR A N 1
ATOM 722 C CA . THR A 1 91 ? 22.415 -10.088 -1.510 1.00 79.38 91 THR A CA 1
ATOM 723 C C . THR A 1 91 ? 22.532 -11.580 -1.814 1.00 79.38 91 THR A C 1
ATOM 725 O O . THR A 1 91 ? 23.601 -12.179 -1.672 1.00 79.38 91 THR A O 1
ATOM 728 N N . ASP A 1 92 ? 21.421 -12.210 -2.194 1.00 79.75 92 ASP A N 1
ATOM 729 C CA . ASP A 1 92 ? 21.443 -13.540 -2.802 1.00 79.75 92 ASP A CA 1
ATOM 730 C C . ASP A 1 92 ? 21.816 -13.472 -4.297 1.00 79.75 92 ASP A C 1
ATOM 732 O O . ASP A 1 92 ? 22.073 -12.404 -4.855 1.00 79.75 92 ASP A O 1
ATOM 736 N N . LYS A 1 93 ? 21.835 -14.629 -4.971 1.00 85.06 93 LYS A N 1
ATOM 737 C CA . LYS A 1 93 ? 22.193 -14.735 -6.398 1.00 85.06 93 LYS A CA 1
ATOM 738 C C . LYS A 1 93 ? 21.256 -13.960 -7.341 1.00 85.06 93 LYS A C 1
ATOM 740 O O . LYS A 1 93 ? 21.622 -13.766 -8.493 1.00 85.06 93 LYS A O 1
ATOM 745 N N . SER A 1 94 ? 20.073 -13.549 -6.879 1.00 83.88 94 SER A N 1
ATOM 746 C CA . SER A 1 94 ? 19.094 -12.755 -7.636 1.00 83.88 94 SER A CA 1
ATOM 747 C C . SER A 1 94 ? 19.160 -11.254 -7.331 1.00 83.88 94 SER A C 1
ATOM 749 O O . SER A 1 94 ? 18.391 -10.483 -7.895 1.00 83.88 94 SER A O 1
ATOM 751 N N . GLY A 1 95 ? 20.063 -10.828 -6.439 1.00 78.19 95 GLY A N 1
ATOM 752 C CA . GLY A 1 95 ? 20.178 -9.434 -6.004 1.00 78.19 95 GLY A CA 1
ATOM 753 C C . GLY A 1 95 ? 19.265 -9.064 -4.831 1.00 78.19 95 GLY A C 1
ATOM 754 O O . GLY A 1 95 ? 19.257 -7.912 -4.405 1.00 78.19 95 GLY A O 1
ATOM 755 N N . LYS A 1 96 ? 18.524 -10.017 -4.253 1.00 78.00 96 LYS A N 1
ATOM 756 C CA . LYS A 1 96 ? 17.645 -9.759 -3.105 1.00 78.00 96 LYS A CA 1
ATOM 757 C C . LYS A 1 96 ? 18.455 -9.655 -1.813 1.00 78.00 96 LYS A C 1
ATOM 759 O O . LYS A 1 96 ? 19.218 -10.560 -1.488 1.00 78.00 96 LYS A O 1
ATOM 764 N N . VAL A 1 97 ? 18.253 -8.583 -1.045 1.00 78.69 97 VAL A N 1
ATOM 765 C CA . VAL A 1 97 ? 18.936 -8.355 0.243 1.00 78.69 97 VAL A CA 1
ATOM 766 C C . VAL A 1 97 ? 18.524 -9.409 1.288 1.00 78.69 97 VAL A C 1
ATOM 768 O O . VAL A 1 97 ? 17.329 -9.642 1.511 1.00 78.69 97 VAL A O 1
ATOM 771 N N . ILE A 1 98 ? 19.505 -10.042 1.946 1.00 76.56 98 ILE A N 1
ATOM 772 C CA . ILE A 1 98 ? 19.304 -11.106 2.947 1.00 76.56 98 ILE A CA 1
ATOM 773 C C . ILE A 1 98 ? 19.484 -10.605 4.390 1.00 76.56 98 ILE A C 1
ATOM 775 O O . ILE A 1 98 ? 20.247 -9.685 4.664 1.00 76.56 98 ILE A O 1
ATOM 779 N N . LYS A 1 99 ? 18.760 -11.224 5.336 1.00 69.50 99 LYS A N 1
ATOM 780 C CA . LYS A 1 99 ? 18.734 -10.816 6.753 1.00 69.50 99 LYS A CA 1
ATOM 781 C C . LYS A 1 99 ? 20.066 -11.113 7.459 1.00 69.50 99 LYS A C 1
ATOM 783 O O . LYS A 1 99 ? 20.533 -12.252 7.415 1.00 69.50 99 LYS A O 1
ATOM 788 N N . ASP A 1 100 ? 20.591 -10.139 8.203 1.00 67.75 100 ASP A N 1
ATOM 789 C CA . ASP A 1 100 ? 21.580 -10.380 9.260 1.00 67.75 100 ASP A CA 1
ATOM 790 C C . ASP A 1 100 ? 20.828 -10.602 10.582 1.00 67.75 100 ASP A C 1
ATOM 792 O O . ASP A 1 100 ? 20.109 -9.729 11.059 1.00 67.75 100 ASP A O 1
ATOM 796 N N . LYS A 1 101 ? 20.901 -11.819 11.131 1.00 63.62 101 LYS A N 1
ATOM 797 C CA . LYS A 1 101 ? 20.005 -12.280 12.207 1.00 63.62 101 LYS A CA 1
ATOM 798 C C . LYS A 1 101 ? 20.323 -11.699 13.588 1.00 63.62 101 LYS A C 1
ATOM 800 O O . LYS A 1 101 ? 19.554 -11.937 14.512 1.00 63.62 101 LYS A O 1
ATOM 805 N N . SER A 1 102 ? 21.441 -10.998 13.750 1.00 61.66 102 SER A N 1
ATOM 806 C CA . SER A 1 102 ? 21.929 -10.589 15.072 1.00 61.66 102 SER A CA 1
ATOM 807 C C . SER A 1 102 ? 21.140 -9.429 15.700 1.00 61.66 102 SER A C 1
ATOM 809 O O . SER A 1 102 ? 20.968 -9.434 16.913 1.00 61.66 102 SER A O 1
ATOM 811 N N . ASN A 1 103 ? 20.592 -8.505 14.895 1.00 63.22 103 ASN A N 1
ATOM 812 C CA . ASN A 1 103 ? 19.883 -7.297 15.364 1.00 63.22 103 ASN A CA 1
ATOM 813 C C . ASN A 1 103 ? 18.531 -7.043 14.659 1.00 63.22 103 ASN A C 1
ATOM 815 O O . ASN A 1 103 ? 18.011 -5.932 14.704 1.00 63.22 103 ASN A O 1
ATOM 819 N N . PHE A 1 104 ? 17.968 -8.047 13.980 1.00 67.69 104 PHE A N 1
ATOM 820 C CA . PHE A 1 104 ? 16.755 -7.884 13.171 1.00 67.69 104 PHE A CA 1
ATOM 821 C C . PHE A 1 104 ? 15.490 -7.865 14.041 1.00 67.69 104 PHE A C 1
ATOM 823 O O . PHE A 1 104 ? 15.119 -8.887 14.623 1.00 67.69 104 PHE A O 1
ATOM 830 N N . ILE A 1 105 ? 14.791 -6.731 14.088 1.00 73.00 105 ILE A N 1
ATOM 831 C CA . ILE A 1 105 ? 13.460 -6.639 14.701 1.00 73.00 105 ILE A CA 1
ATOM 832 C C . ILE A 1 105 ? 12.424 -7.103 13.675 1.00 73.00 105 ILE A C 1
ATOM 834 O O . ILE A 1 105 ? 12.261 -6.500 12.614 1.00 73.00 105 ILE A O 1
ATOM 838 N N . GLU A 1 106 ? 11.693 -8.175 13.987 1.00 84.25 106 GLU A N 1
ATOM 839 C CA . GLU A 1 106 ? 10.618 -8.648 13.114 1.00 84.25 106 GLU A CA 1
ATOM 840 C C . GLU A 1 106 ? 9.444 -7.646 13.133 1.00 84.25 106 GLU A C 1
ATOM 842 O O . GLU A 1 106 ? 8.836 -7.426 14.186 1.00 84.25 106 GLU A O 1
ATOM 847 N N . PRO A 1 107 ? 9.045 -7.074 11.979 1.00 88.81 107 PRO A N 1
ATOM 848 C CA . PRO A 1 107 ? 7.987 -6.061 11.925 1.00 88.81 107 PRO A CA 1
ATOM 849 C C . PRO A 1 107 ? 6.622 -6.617 12.356 1.00 88.81 107 PRO A C 1
ATOM 851 O O . PRO A 1 107 ? 5.725 -5.865 12.733 1.00 88.81 107 PRO A O 1
ATOM 854 N N . GLN A 1 108 ? 6.468 -7.946 12.347 1.00 90.50 108 GLN A N 1
ATOM 855 C CA . GLN A 1 108 ? 5.254 -8.636 12.778 1.00 90.50 108 GLN A CA 1
ATOM 856 C C . GLN A 1 108 ? 4.887 -8.336 14.235 1.00 90.50 108 GLN A C 1
ATOM 858 O O . GLN A 1 108 ? 3.699 -8.254 14.538 1.00 90.50 108 GLN A O 1
ATOM 863 N N . GLU A 1 109 ? 5.862 -8.140 15.127 1.00 89.94 109 GLU A N 1
ATOM 864 C CA . GLU A 1 109 ? 5.577 -7.827 16.533 1.00 89.94 109 GLU A CA 1
ATOM 865 C C . GLU A 1 109 ? 4.982 -6.420 16.688 1.00 89.94 109 GLU A C 1
ATOM 867 O O . GLU A 1 109 ? 4.010 -6.233 17.423 1.00 89.94 109 GLU A O 1
ATOM 872 N N . VAL A 1 110 ? 5.474 -5.446 15.912 1.00 89.88 110 VAL A N 1
ATOM 873 C CA . VAL A 1 110 ? 4.896 -4.092 15.863 1.00 89.88 110 VAL A CA 1
ATOM 874 C C . VAL A 1 110 ? 3.482 -4.128 15.281 1.00 89.88 110 VAL A C 1
ATOM 876 O O . VAL A 1 110 ? 2.559 -3.570 15.872 1.00 89.88 110 VAL A O 1
ATOM 879 N N . ILE A 1 111 ? 3.282 -4.841 14.167 1.00 93.31 111 ILE A N 1
ATOM 880 C CA . ILE A 1 111 ? 1.967 -4.975 13.519 1.00 93.31 111 ILE A CA 1
ATOM 881 C C . ILE A 1 111 ? 0.948 -5.625 14.471 1.00 93.31 111 ILE A C 1
ATOM 883 O O . ILE A 1 111 ? -0.185 -5.155 14.573 1.00 93.31 111 ILE A O 1
ATOM 887 N N . LYS A 1 112 ? 1.337 -6.674 15.213 1.00 93.25 112 LYS A N 1
ATOM 888 C CA . LYS A 1 112 ? 0.470 -7.312 16.222 1.00 93.25 112 LYS A CA 1
ATOM 889 C C . LYS A 1 112 ? 0.043 -6.324 17.302 1.00 93.25 112 LYS A C 1
ATOM 891 O O . LYS A 1 112 ? -1.141 -6.287 17.628 1.00 93.25 112 LYS A O 1
ATOM 896 N N . LYS A 1 113 ? 0.976 -5.520 17.821 1.00 91.94 113 LYS A N 1
ATOM 897 C CA . LYS A 1 113 ? 0.683 -4.509 18.844 1.00 91.94 113 LYS A CA 1
ATOM 898 C C . LYS A 1 113 ? -0.299 -3.454 18.331 1.00 91.94 113 LYS A C 1
ATOM 900 O O . LYS A 1 113 ? -1.317 -3.222 18.969 1.00 91.94 113 LYS A O 1
ATOM 905 N N . VAL A 1 114 ? -0.073 -2.918 17.128 1.00 91.62 114 VAL A N 1
ATOM 906 C CA . VAL A 1 114 ? -0.998 -1.967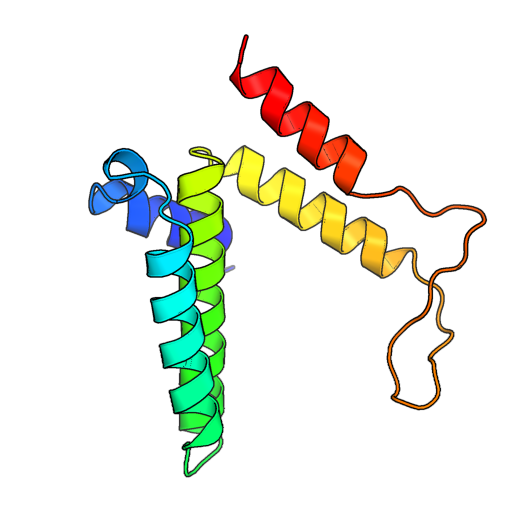 16.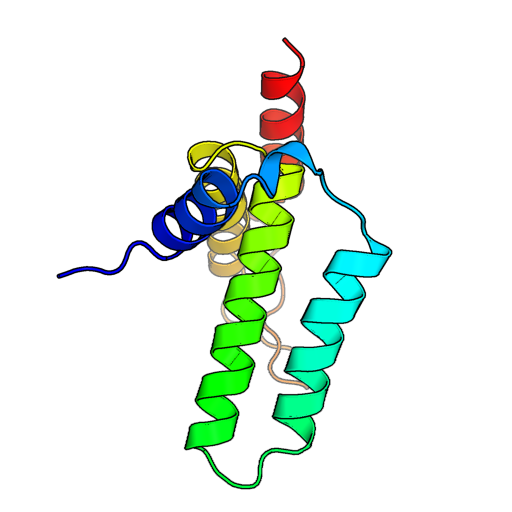480 1.00 91.62 114 VAL A CA 1
ATOM 907 C C . VAL A 1 114 ? -2.411 -2.551 16.359 1.00 91.62 114 VAL A C 1
ATOM 909 O O . VAL A 1 114 ? -3.396 -1.862 16.612 1.00 91.62 114 VAL A O 1
ATOM 912 N N . LEU A 1 115 ? -2.537 -3.831 15.997 1.00 90.06 115 LEU A N 1
ATOM 913 C CA . LEU A 1 115 ? -3.839 -4.497 15.894 1.00 90.06 115 LEU A CA 1
ATOM 914 C C . LEU A 1 115 ? -4.492 -4.781 17.258 1.00 90.06 115 LEU A C 1
ATOM 916 O O . LEU A 1 115 ? -5.720 -4.839 17.327 1.00 90.06 115 LEU A O 1
ATOM 920 N N . GLN A 1 116 ? -3.708 -4.985 18.320 1.00 89.31 116 GLN A N 1
ATOM 921 C CA . GLN A 1 116 ? -4.205 -5.175 19.689 1.00 89.31 116 GLN A CA 1
ATOM 922 C C . GLN A 1 116 ? -4.703 -3.862 20.293 1.00 89.31 116 GLN A C 1
ATOM 924 O O . GLN A 1 116 ? -5.811 -3.835 20.821 1.00 89.31 116 GLN A O 1
ATOM 929 N N . ASP A 1 117 ? -3.944 -2.777 20.132 1.00 83.00 117 ASP A N 1
ATOM 930 C CA . ASP A 1 117 ? -4.288 -1.445 20.645 1.00 83.00 117 ASP A CA 1
ATOM 931 C C . ASP A 1 117 ? -5.579 -0.894 20.010 1.00 83.00 117 ASP A C 1
ATOM 933 O O . ASP A 1 117 ? -6.248 -0.050 20.591 1.00 83.00 117 ASP A O 1
ATOM 937 N N . LYS A 1 118 ? -5.980 -1.404 18.836 1.00 70.75 118 LYS A N 1
ATOM 938 C CA . LYS A 1 118 ? -7.276 -1.092 18.205 1.00 70.75 118 LYS A CA 1
ATOM 939 C C . LYS A 1 118 ? -8.475 -1.868 18.768 1.00 70.75 118 LYS A C 1
ATOM 941 O O . LYS A 1 118 ? -9.601 -1.574 18.369 1.00 70.75 118 LYS A O 1
ATOM 946 N N . LYS A 1 119 ? -8.255 -2.910 19.576 1.00 61.47 119 LYS A N 1
ATOM 947 C CA . LYS A 1 119 ? -9.324 -3.743 20.161 1.00 61.47 119 LYS A CA 1
ATOM 948 C C . LYS A 1 119 ? -9.700 -3.336 21.590 1.00 61.47 119 LYS A C 1
ATOM 950 O O . LYS A 1 119 ? -10.705 -3.851 22.079 1.00 61.47 119 LYS A O 1
ATOM 955 N N . GLY A 1 120 ? -8.895 -2.494 22.240 1.00 45.56 120 GLY A N 1
ATOM 956 C CA . GLY A 1 120 ? -9.206 -1.849 23.522 1.00 45.56 120 GLY A CA 1
ATOM 957 C C . GLY A 1 120 ? -9.879 -0.503 23.313 1.00 45.56 120 GLY A C 1
ATOM 958 O O . GLY A 1 120 ? -10.676 -0.131 24.198 1.00 45.56 120 GLY A O 1
#

Organism: NCBI:txid827